Protein AF-A0A1F3NWX9-F1 (afdb_monomer_lite)

pLDDT: mean 88.97, std 7.41, range [53.16, 95.88]

Structure (mmCIF, N/CA/C/O backbone):
data_AF-A0A1F3NWX9-F1
#
_entry.id   AF-A0A1F3NWX9-F1
#
loop_
_atom_site.group_PDB
_atom_site.id
_atom_site.type_symbol
_atom_site.label_atom_id
_atom_site.label_alt_id
_atom_site.label_comp_id
_atom_site.label_asym_id
_atom_site.label_entity_id
_atom_site.label_seq_id
_atom_site.pdbx_PDB_ins_code
_atom_site.Cartn_x
_atom_site.Cartn_y
_atom_site.Cartn_z
_atom_site.occupancy
_atom_site.B_iso_or_equiv
_atom_site.auth_seq_id
_atom_site.auth_comp_id
_atom_site.auth_asym_id
_atom_site.auth_atom_id
_atom_site.pdbx_PDB_model_num
ATOM 1 N N . MET A 1 1 ? 23.360 -1.579 -36.727 1.00 53.16 1 MET A N 1
ATOM 2 C CA . MET A 1 1 ? 23.384 -1.695 -35.254 1.00 53.16 1 MET A CA 1
ATOM 3 C C . MET A 1 1 ? 22.476 -0.607 -34.716 1.00 53.16 1 MET A C 1
ATOM 5 O O . MET A 1 1 ? 22.684 0.543 -35.078 1.00 53.16 1 MET A O 1
ATOM 9 N N . ASN A 1 2 ? 21.438 -0.965 -33.961 1.00 71.31 2 ASN A N 1
ATOM 10 C CA . ASN A 1 2 ? 20.480 0.003 -33.426 1.00 71.31 2 ASN A CA 1
ATOM 11 C C . ASN A 1 2 ? 21.007 0.511 -32.085 1.00 71.31 2 ASN A C 1
ATOM 13 O O . ASN A 1 2 ? 21.040 -0.239 -31.113 1.00 71.31 2 ASN A O 1
ATOM 17 N N . TYR A 1 3 ? 21.467 1.758 -32.060 1.00 83.06 3 TYR A N 1
ATOM 18 C CA . TYR A 1 3 ? 21.840 2.435 -30.823 1.00 83.06 3 TYR A CA 1
ATOM 19 C C . TYR A 1 3 ? 20.576 2.904 -30.102 1.00 83.06 3 TYR A C 1
ATOM 21 O O . TYR A 1 3 ? 19.614 3.328 -30.747 1.00 83.06 3 TYR A O 1
ATOM 29 N N . LEU A 1 4 ? 20.584 2.834 -28.771 1.00 85.81 4 LEU A N 1
ATOM 30 C CA . LEU A 1 4 ? 19.545 3.455 -27.955 1.00 85.81 4 LEU A CA 1
ATOM 31 C C . LEU A 1 4 ? 19.594 4.970 -28.176 1.00 85.81 4 LEU A C 1
ATOM 33 O O . LEU A 1 4 ? 20.675 5.564 -28.168 1.00 85.81 4 LEU A O 1
ATOM 37 N N . GLN A 1 5 ? 18.437 5.582 -28.417 1.00 86.00 5 GLN A N 1
ATOM 38 C CA . GLN A 1 5 ? 18.368 7.028 -28.581 1.00 86.00 5 GLN A CA 1
ATOM 39 C C . GLN A 1 5 ? 18.403 7.715 -27.211 1.00 86.00 5 GLN A C 1
ATOM 41 O O . GLN A 1 5 ? 17.772 7.223 -26.277 1.00 86.00 5 GLN A O 1
ATOM 46 N N . PRO A 1 6 ? 19.144 8.825 -27.072 1.00 86.19 6 PRO A N 1
ATOM 47 C CA . PRO A 1 6 ? 19.202 9.567 -25.823 1.00 86.19 6 PRO A CA 1
ATOM 48 C C . PRO A 1 6 ? 17.877 10.286 -25.558 1.00 86.19 6 PRO A C 1
ATOM 50 O O . PRO A 1 6 ? 17.262 10.836 -26.473 1.00 86.19 6 PRO A O 1
ATOM 53 N N . GLU A 1 7 ? 17.472 10.336 -24.293 1.00 89.38 7 GLU A N 1
ATOM 54 C CA . GLU A 1 7 ? 16.328 11.140 -23.864 1.00 89.38 7 GLU A CA 1
ATOM 55 C C . GLU A 1 7 ? 16.679 12.637 -23.810 1.00 89.38 7 GLU A C 1
ATOM 57 O O . GLU A 1 7 ? 17.835 13.038 -23.622 1.00 89.38 7 GLU A O 1
ATOM 62 N N . ASN A 1 8 ? 15.672 13.494 -23.999 1.00 92.50 8 ASN A N 1
ATOM 63 C CA . ASN A 1 8 ? 15.859 14.942 -24.007 1.00 92.50 8 ASN A CA 1
ATOM 64 C C . ASN A 1 8 ? 16.100 15.467 -22.581 1.00 92.50 8 ASN A C 1
ATOM 66 O O . ASN A 1 8 ? 15.228 15.411 -21.723 1.00 92.50 8 ASN A O 1
ATOM 70 N N . ARG A 1 9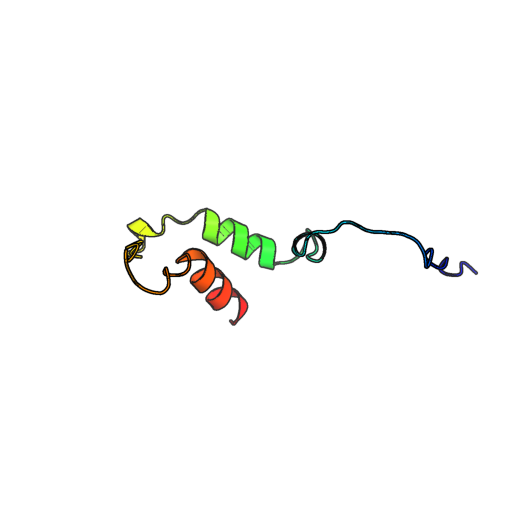 ? 17.270 16.075 -22.352 1.00 90.12 9 ARG A N 1
ATOM 71 C CA . ARG A 1 9 ? 17.693 16.599 -21.039 1.00 90.12 9 ARG A CA 1
ATOM 72 C C . ARG A 1 9 ? 16.835 17.742 -20.478 1.00 90.12 9 ARG A C 1
ATOM 74 O O . ARG A 1 9 ? 16.978 18.059 -19.303 1.00 90.12 9 ARG A O 1
ATOM 81 N N . ASN A 1 10 ? 16.006 18.381 -21.303 1.00 93.94 10 ASN A N 1
ATOM 82 C CA . ASN A 1 10 ? 15.093 19.459 -20.901 1.00 93.94 10 ASN A CA 1
ATOM 83 C C . ASN A 1 10 ? 13.625 19.003 -20.866 1.00 93.94 10 ASN A C 1
ATOM 85 O O . ASN A 1 10 ? 12.726 19.835 -20.745 1.00 93.94 10 ASN A O 1
ATOM 89 N N . GLN A 1 11 ? 13.364 17.706 -21.038 1.00 91.81 11 GLN A N 1
ATOM 90 C CA . GLN A 1 11 ? 12.016 17.162 -20.991 1.00 91.81 11 GLN A CA 1
ATOM 91 C C . GLN A 1 11 ? 11.526 17.098 -19.545 1.00 91.81 11 GLN A C 1
ATOM 93 O O . GLN A 1 11 ? 12.214 16.589 -18.665 1.00 91.81 11 GLN A O 1
ATOM 98 N N . MET A 1 12 ? 10.324 17.620 -19.313 1.00 92.50 12 MET A N 1
ATOM 99 C CA . MET A 1 12 ? 9.589 17.362 -18.080 1.00 92.50 12 MET A CA 1
ATOM 100 C C . MET A 1 12 ? 8.765 16.092 -18.263 1.00 92.50 12 MET A C 1
ATOM 102 O O . MET A 1 12 ? 8.142 15.900 -19.309 1.00 92.50 12 MET A O 1
ATOM 106 N N . GLU A 1 13 ? 8.735 15.259 -17.233 1.00 88.25 13 GLU A N 1
ATOM 107 C CA . GLU A 1 13 ? 7.893 14.072 -17.160 1.00 88.25 13 GLU A CA 1
ATOM 108 C C . GLU A 1 13 ? 6.993 14.170 -15.926 1.00 88.25 13 GLU A C 1
ATOM 110 O O . GLU A 1 13 ? 7.402 14.683 -14.883 1.00 88.25 13 GLU A O 1
ATOM 115 N N . MET A 1 14 ? 5.756 13.691 -16.055 1.00 91.94 14 MET A N 1
ATOM 116 C CA . MET A 1 14 ? 4.817 13.569 -14.948 1.00 91.94 14 MET A CA 1
ATOM 117 C C . MET A 1 14 ? 4.443 12.098 -14.804 1.00 91.94 14 MET A C 1
ATOM 119 O O . MET A 1 14 ? 3.715 11.560 -15.635 1.00 91.94 14 MET A O 1
ATOM 123 N N . SER A 1 15 ? 4.947 11.458 -13.755 1.00 90.62 15 SER A N 1
ATOM 124 C CA . SER A 1 15 ? 4.673 10.057 -13.446 1.00 90.62 15 SER A CA 1
ATOM 125 C C . SER A 1 15 ? 4.210 9.905 -11.999 1.00 90.62 15 SER A C 1
ATOM 127 O O . SER A 1 15 ? 4.486 10.745 -11.137 1.00 90.62 15 SER A O 1
ATOM 129 N N . SER A 1 16 ? 3.454 8.842 -11.731 1.00 92.62 16 SER A N 1
ATOM 130 C CA . SER A 1 16 ? 3.153 8.412 -10.366 1.00 92.62 16 SER A CA 1
ATOM 131 C C . SER A 1 16 ? 4.150 7.333 -9.949 1.00 92.62 16 SER A C 1
ATOM 133 O O . SER A 1 16 ? 4.701 6.626 -10.791 1.00 92.62 16 SER A O 1
ATOM 135 N N . MET A 1 17 ? 4.354 7.153 -8.643 1.00 89.75 17 MET A N 1
ATOM 136 C CA . MET A 1 17 ? 5.143 6.017 -8.147 1.00 89.75 17 MET A CA 1
ATOM 137 C C . MET A 1 17 ? 4.561 4.673 -8.611 1.00 89.75 17 MET A C 1
ATOM 139 O O . MET A 1 17 ? 5.310 3.736 -8.857 1.00 89.75 17 MET A O 1
ATOM 143 N N . ASP A 1 18 ? 3.242 4.604 -8.802 1.00 90.38 18 ASP A N 1
ATOM 144 C CA . ASP A 1 18 ? 2.559 3.410 -9.299 1.00 90.38 18 ASP A CA 1
ATOM 145 C C . ASP A 1 18 ? 2.921 3.071 -10.756 1.00 90.38 18 ASP A C 1
ATOM 147 O O . ASP A 1 18 ? 3.034 1.899 -11.103 1.00 90.38 18 ASP A O 1
ATOM 151 N N . MET A 1 19 ? 3.200 4.075 -11.600 1.00 92.06 19 MET A N 1
ATOM 152 C CA . MET A 1 19 ? 3.660 3.852 -12.982 1.00 92.06 19 MET A CA 1
ATOM 153 C C . MET A 1 19 ? 5.034 3.179 -13.055 1.00 92.06 19 MET A C 1
ATOM 155 O O . MET A 1 19 ? 5.375 2.596 -14.081 1.00 92.06 19 MET A O 1
ATOM 159 N N . LEU A 1 20 ? 5.821 3.244 -11.979 1.00 90.88 20 LEU A N 1
ATOM 160 C CA . LEU A 1 20 ? 7.116 2.568 -11.896 1.00 90.88 20 LEU A CA 1
ATOM 161 C C . LEU A 1 20 ? 6.966 1.065 -11.612 1.00 90.88 20 LEU A C 1
ATOM 163 O O . LEU A 1 20 ? 7.930 0.314 -11.762 1.00 90.88 20 LEU A O 1
ATOM 167 N N . VAL A 1 21 ? 5.774 0.614 -11.210 1.00 91.69 21 VAL A N 1
ATOM 168 C CA . VAL A 1 21 ? 5.475 -0.791 -10.931 1.00 91.69 21 VAL A CA 1
ATOM 169 C C . VAL A 1 21 ? 4.877 -1.436 -12.178 1.00 91.69 21 VAL A C 1
ATOM 171 O O . VAL A 1 21 ? 3.787 -1.068 -12.621 1.00 91.69 21 VAL A O 1
ATOM 174 N N . SER A 1 22 ? 5.580 -2.438 -12.714 1.00 94.12 22 SER A N 1
ATOM 175 C CA . SER A 1 22 ? 5.128 -3.224 -13.871 1.00 94.12 22 SER A CA 1
ATOM 176 C C . SER A 1 22 ? 3.702 -3.756 -13.686 1.00 94.12 22 SER A C 1
ATOM 178 O O . SER A 1 22 ? 3.321 -4.174 -12.589 1.00 94.12 22 SER A O 1
A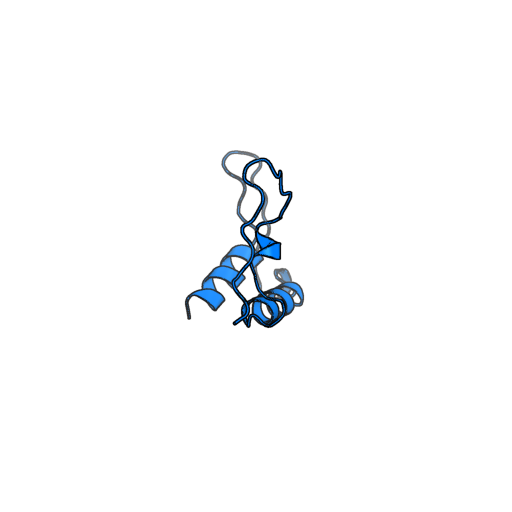TOM 180 N N . SER A 1 23 ? 2.929 -3.799 -14.775 1.00 92.94 23 SER A N 1
ATOM 181 C CA . SER A 1 23 ? 1.592 -4.407 -14.793 1.00 92.94 23 SER A CA 1
ATOM 182 C C . SER A 1 23 ? 1.616 -5.893 -14.436 1.00 92.94 23 SER A C 1
ATOM 184 O O . SER A 1 23 ? 0.670 -6.385 -13.833 1.00 92.94 23 SER A O 1
ATOM 186 N N . ASP A 1 24 ? 2.712 -6.581 -14.763 1.00 94.06 24 ASP A N 1
ATOM 187 C CA . ASP A 1 24 ? 2.886 -8.020 -14.525 1.00 94.06 24 ASP A CA 1
ATOM 188 C C . ASP A 1 24 ? 3.557 -8.315 -13.175 1.00 94.06 24 ASP A C 1
ATOM 190 O O . ASP A 1 24 ? 3.953 -9.447 -12.898 1.00 94.06 24 ASP A O 1
ATOM 194 N N . SER A 1 25 ? 3.744 -7.296 -12.331 1.00 92.56 25 SER A N 1
ATOM 195 C CA . SER A 1 25 ? 4.340 -7.489 -11.015 1.00 92.56 25 SER A CA 1
ATOM 196 C C . SER A 1 25 ? 3.387 -8.248 -10.091 1.00 92.56 25 SER A C 1
ATOM 198 O O . SER A 1 25 ? 2.214 -7.899 -9.965 1.00 92.56 25 SER A O 1
ATOM 200 N N . GLU A 1 26 ? 3.909 -9.247 -9.380 1.00 90.81 26 GLU A N 1
ATOM 201 C CA . GLU A 1 26 ? 3.162 -10.032 -8.388 1.00 90.81 26 GLU A CA 1
ATOM 202 C C . GLU A 1 26 ? 2.535 -9.172 -7.281 1.00 90.81 26 GLU A C 1
ATOM 204 O O . GLU A 1 26 ? 1.488 -9.523 -6.737 1.00 90.81 26 GLU A O 1
ATOM 209 N N . VAL A 1 27 ? 3.106 -7.993 -7.011 1.00 91.88 27 VAL A N 1
ATOM 210 C CA . VAL A 1 27 ? 2.565 -7.047 -6.029 1.00 91.88 27 VAL A CA 1
ATOM 211 C C . VAL A 1 27 ? 1.154 -6.578 -6.387 1.00 91.88 27 VAL A C 1
ATOM 213 O O . VAL A 1 27 ? 0.345 -6.335 -5.500 1.00 91.88 27 VAL A O 1
ATOM 216 N N . ARG A 1 28 ? 0.807 -6.554 -7.681 1.00 93.56 28 ARG A N 1
ATOM 217 C CA . ARG A 1 28 ? -0.545 -6.225 -8.154 1.00 93.56 28 ARG A CA 1
ATOM 218 C C . ARG A 1 28 ? -1.574 -7.263 -7.699 1.00 93.56 28 ARG A C 1
ATOM 220 O O . ARG A 1 28 ? -2.722 -6.914 -7.442 1.00 93.56 28 ARG A O 1
ATOM 227 N N . VAL A 1 29 ? -1.167 -8.530 -7.574 1.00 94.12 29 VAL A N 1
ATOM 228 C CA . VAL A 1 29 ? -2.023 -9.605 -7.048 1.00 94.12 29 VAL A CA 1
ATOM 229 C C . VAL A 1 29 ? -2.247 -9.417 -5.552 1.00 94.12 29 VAL A C 1
ATOM 231 O O . VAL A 1 29 ? -3.372 -9.577 -5.089 1.00 94.12 29 VAL A O 1
ATOM 234 N N . VAL A 1 30 ? -1.203 -9.041 -4.808 1.00 93.75 30 VAL A N 1
ATOM 235 C CA . VAL A 1 30 ? -1.309 -8.722 -3.375 1.00 93.75 30 VAL A CA 1
ATOM 236 C C . VAL A 1 30 ? -2.234 -7.526 -3.160 1.00 93.75 30 VAL A C 1
ATOM 238 O O . VAL A 1 30 ? -3.123 -7.601 -2.316 1.00 93.75 30 VAL A O 1
ATOM 241 N N . ASP A 1 31 ? -2.078 -6.459 -3.947 1.00 93.81 31 ASP A N 1
ATOM 242 C CA . ASP A 1 31 ? -2.952 -5.286 -3.887 1.00 93.81 31 ASP A CA 1
ATOM 243 C C . ASP A 1 31 ? -4.418 -5.663 -4.126 1.00 93.81 31 ASP A C 1
ATOM 245 O O . ASP A 1 31 ? -5.260 -5.389 -3.271 1.00 93.81 31 ASP A O 1
ATOM 249 N N . A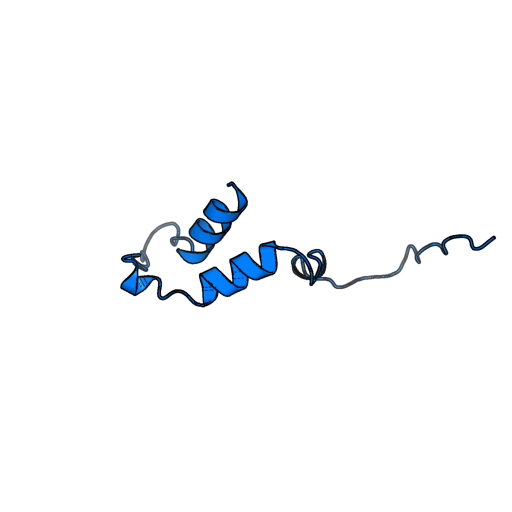LA A 1 32 ? -4.706 -6.369 -5.226 1.00 94.56 32 ALA A N 1
ATOM 250 C CA . ALA A 1 32 ? -6.061 -6.797 -5.565 1.00 94.56 32 ALA A CA 1
ATOM 251 C C . ALA A 1 32 ? -6.658 -7.760 -4.525 1.00 94.56 32 ALA A C 1
ATOM 253 O O . ALA A 1 32 ? -7.849 -7.696 -4.225 1.00 94.56 32 ALA A O 1
ATOM 254 N N . PHE A 1 33 ? -5.841 -8.656 -3.964 1.00 94.75 33 PHE A N 1
ATOM 255 C CA . PHE A 1 33 ? -6.265 -9.564 -2.904 1.00 94.75 33 PHE A CA 1
ATOM 256 C C . PHE A 1 33 ? -6.650 -8.796 -1.641 1.00 94.75 33 PHE A C 1
ATOM 258 O O . PHE A 1 33 ? -7.732 -9.021 -1.108 1.00 94.75 33 PHE A O 1
ATOM 265 N N . VAL A 1 34 ? -5.794 -7.883 -1.178 1.00 94.94 34 VAL A N 1
ATOM 266 C CA . VAL A 1 34 ? -6.039 -7.118 0.049 1.00 94.94 34 VAL A CA 1
ATOM 267 C C . VAL A 1 34 ? -7.247 -6.192 -0.101 1.00 94.94 34 VAL A C 1
ATOM 269 O O . VAL A 1 34 ? -8.049 -6.109 0.824 1.00 94.94 34 VAL A O 1
ATOM 272 N N . GLU A 1 35 ? -7.421 -5.560 -1.262 1.00 94.75 35 GLU A N 1
ATOM 273 C CA . GLU A 1 35 ? -8.575 -4.694 -1.559 1.00 94.75 35 GLU A CA 1
ATOM 274 C C . GLU A 1 35 ? -9.907 -5.455 -1.621 1.00 94.75 35 GLU A C 1
ATOM 276 O O . GLU A 1 35 ? -10.968 -4.873 -1.409 1.00 94.75 35 GLU A O 1
ATOM 281 N N . ALA A 1 36 ? -9.874 -6.763 -1.887 1.00 95.88 36 ALA A N 1
ATOM 282 C CA . ALA A 1 36 ? -11.066 -7.606 -1.883 1.00 95.88 36 ALA A CA 1
ATOM 283 C C . ALA A 1 36 ? -11.491 -8.067 -0.473 1.00 95.88 36 ALA A C 1
ATOM 285 O O . ALA A 1 36 ? -12.561 -8.665 -0.326 1.00 95.88 36 ALA A O 1
ATOM 286 N N . LEU A 1 37 ? -10.671 -7.840 0.559 1.00 94.56 37 LEU A N 1
ATOM 287 C CA . LEU A 1 37 ? -10.948 -8.290 1.922 1.00 94.56 37 LEU A CA 1
ATOM 288 C C . LEU A 1 37 ? -11.809 -7.288 2.693 1.00 94.56 37 LEU A C 1
ATOM 290 O O . LEU A 1 37 ? -11.556 -6.088 2.704 1.00 94.56 37 LEU A O 1
ATOM 294 N N . ASP A 1 38 ? -12.776 -7.805 3.450 1.00 93.00 38 ASP A N 1
ATOM 295 C CA . ASP A 1 38 ? -13.481 -7.006 4.449 1.00 93.00 38 ASP A CA 1
ATOM 296 C C . ASP A 1 38 ? -12.664 -6.960 5.747 1.00 93.00 38 ASP A C 1
ATOM 298 O O . ASP A 1 38 ? -12.690 -7.882 6.571 1.00 93.00 3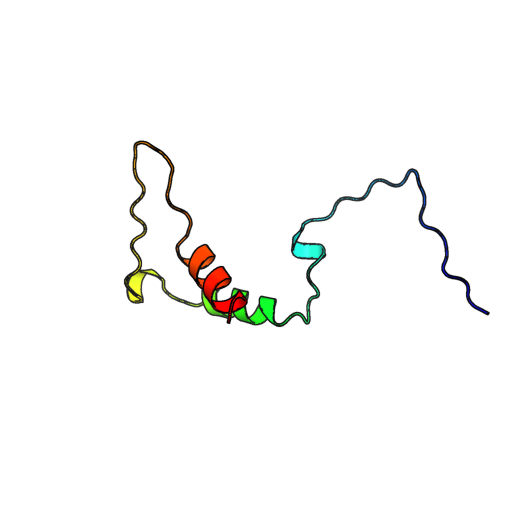8 ASP A O 1
ATOM 302 N N . MET A 1 39 ? -11.942 -5.856 5.937 1.00 91.62 39 MET A N 1
ATOM 303 C CA . MET A 1 39 ? -11.095 -5.635 7.111 1.00 91.62 39 MET A CA 1
ATOM 304 C C . MET A 1 39 ? -11.873 -5.698 8.430 1.00 91.62 39 MET A C 1
ATOM 306 O O . MET A 1 39 ? -11.344 -6.180 9.435 1.00 91.62 39 MET A O 1
ATOM 310 N N . LYS A 1 40 ? -13.148 -5.293 8.439 1.00 90.38 40 LYS A N 1
ATOM 311 C CA . LYS A 1 40 ? -13.989 -5.339 9.642 1.00 90.38 40 LYS A CA 1
ATOM 312 C C . LYS A 1 40 ? -14.370 -6.771 9.986 1.00 90.38 40 LYS A C 1
ATOM 314 O O . LYS A 1 40 ? -14.300 -7.146 11.155 1.00 90.38 40 LYS A O 1
ATOM 319 N N . GLN A 1 41 ? -14.711 -7.590 8.989 1.00 93.56 41 GLN A N 1
ATOM 320 C CA . GLN A 1 41 ? -14.976 -9.021 9.199 1.00 93.56 41 GLN A CA 1
ATOM 321 C C . GLN A 1 41 ? -13.732 -9.784 9.667 1.00 93.56 41 GLN A C 1
ATOM 323 O O . GLN A 1 41 ? -13.849 -10.725 10.450 1.00 93.56 41 GLN A O 1
ATOM 328 N N . LEU A 1 42 ? -12.543 -9.350 9.246 1.00 91.25 42 LEU A N 1
ATOM 329 C CA . LEU A 1 42 ? -11.266 -9.889 9.724 1.00 91.25 42 LEU A CA 1
ATOM 330 C C . LEU A 1 42 ? -10.898 -9.431 11.147 1.00 91.25 42 LEU A C 1
ATOM 332 O O . LEU A 1 42 ? -9.916 -9.912 11.711 1.00 91.25 42 LEU A O 1
ATOM 336 N N . GLY A 1 43 ? -11.684 -8.534 11.749 1.00 90.94 43 GLY A N 1
ATOM 337 C CA . GLY A 1 43 ? -11.494 -8.061 13.119 1.00 90.94 43 GLY A CA 1
ATOM 338 C C . GLY A 1 43 ? -10.564 -6.855 13.258 1.00 90.94 43 GLY A C 1
ATOM 339 O O . GLY A 1 43 ? -10.208 -6.502 14.386 1.00 90.94 43 GLY A O 1
ATOM 340 N N . PHE A 1 44 ? -10.181 -6.198 12.157 1.00 89.62 44 PHE A N 1
ATOM 341 C CA . PHE A 1 44 ? -9.465 -4.926 12.229 1.00 89.62 44 PHE A CA 1
ATOM 342 C C . PHE A 1 44 ? -10.396 -3.807 12.703 1.00 89.62 44 PHE A C 1
ATOM 344 O O . PHE A 1 44 ? -11.579 -3.754 12.361 1.00 89.62 44 PHE A O 1
ATOM 351 N N . ARG A 1 45 ? -9.843 -2.894 13.506 1.00 83.31 45 ARG A N 1
ATOM 352 C CA . ARG A 1 45 ? -10.552 -1.716 14.011 1.00 83.31 45 ARG A CA 1
ATOM 353 C C . ARG A 1 45 ? -10.066 -0.475 13.283 1.00 83.31 45 ARG A C 1
ATOM 355 O O . ARG A 1 45 ? -8.874 -0.189 13.273 1.00 83.31 45 ARG A O 1
ATOM 362 N N . GLU A 1 46 ? -11.004 0.278 12.733 1.00 77.19 46 GLU A N 1
ATOM 363 C CA . GLU A 1 46 ? -10.771 1.582 12.104 1.00 77.19 46 GLU A CA 1
ATOM 364 C C . GLU A 1 46 ? -11.204 2.693 13.067 1.00 77.19 46 GLU A C 1
ATOM 366 O O . GLU A 1 46 ? -12.079 3.505 12.772 1.00 77.19 46 GLU A O 1
ATOM 371 N N . GLU A 1 47 ? -10.652 2.683 14.280 1.00 80.81 47 GLU A N 1
ATOM 372 C CA . GLU A 1 47 ? -10.928 3.729 15.264 1.00 80.81 47 GLU A CA 1
ATOM 373 C C . GLU A 1 47 ? -10.048 4.943 14.964 1.00 80.81 47 GLU A C 1
ATOM 375 O O . GLU A 1 47 ? -8.835 4.928 15.178 1.00 80.81 47 GLU A O 1
ATOM 380 N N . LEU A 1 48 ? -10.665 6.003 14.444 1.00 83.56 48 LEU A N 1
ATOM 381 C CA . LEU A 1 48 ? -10.003 7.290 14.279 1.00 83.56 48 LEU A CA 1
ATOM 382 C C . LEU A 1 48 ? -9.897 7.973 15.645 1.00 83.56 48 LEU A C 1
ATOM 384 O O . LEU A 1 48 ? -10.891 8.151 16.346 1.00 83.56 48 LEU A O 1
ATOM 388 N N . VAL A 1 49 ? -8.679 8.356 16.015 1.00 84.25 49 VAL A N 1
ATOM 389 C CA . VAL A 1 49 ? -8.408 9.173 17.202 1.00 84.25 49 VAL A CA 1
ATOM 390 C C . VAL A 1 49 ? -8.583 10.651 16.858 1.00 84.25 49 VAL A C 1
ATOM 392 O O . VAL A 1 49 ? -8.072 11.101 15.834 1.00 84.25 49 VAL A O 1
ATOM 395 N N . GLU A 1 50 ? -9.287 11.400 17.715 1.00 84.56 50 GLU A N 1
ATOM 396 C CA . GLU A 1 50 ? -9.471 12.853 17.539 1.00 84.56 50 GLU A CA 1
ATOM 397 C C . GLU A 1 50 ? -8.189 13.649 17.807 1.00 84.56 50 GLU A C 1
ATOM 399 O O . GLU A 1 50 ? -7.973 14.697 17.206 1.00 84.56 50 GLU A O 1
ATOM 404 N N . GLU A 1 51 ? -7.318 13.132 18.673 1.00 90.06 51 GLU A N 1
ATOM 405 C CA . GLU A 1 51 ? -6.088 13.798 19.089 1.00 90.06 51 GLU A CA 1
ATOM 406 C C . GLU A 1 51 ? -4.866 12.923 18.794 1.00 90.06 51 GLU A C 1
ATOM 408 O O . GLU A 1 51 ? -4.877 11.703 18.977 1.00 90.06 51 GLU A O 1
ATOM 413 N N . GLY A 1 52 ? -3.771 13.560 18.379 1.00 87.12 52 GLY A N 1
ATOM 414 C CA . GLY A 1 52 ? -2.521 12.880 18.043 1.00 87.12 52 GLY A CA 1
ATOM 415 C C . GLY A 1 52 ? -2.431 12.432 16.582 1.00 87.12 52 GLY A C 1
ATOM 416 O O . GLY A 1 52 ? -3.044 13.012 15.688 1.00 87.12 52 GLY A O 1
ATOM 417 N N . ARG A 1 53 ? -1.573 11.440 16.308 1.00 86.56 53 ARG A N 1
ATOM 418 C CA . ARG A 1 53 ? -1.341 10.951 14.942 1.00 86.56 53 ARG A CA 1
ATOM 419 C C . ARG A 1 53 ? -2.464 9.984 14.544 1.00 86.56 53 ARG A C 1
ATOM 421 O O . ARG A 1 53 ? -2.610 8.967 15.223 1.00 86.56 53 ARG A O 1
ATOM 428 N N . PRO A 1 54 ? -3.174 10.224 13.427 1.00 88.44 54 PRO A N 1
ATOM 429 C CA . PRO A 1 54 ? -4.146 9.270 12.912 1.00 88.44 54 PRO A CA 1
ATOM 430 C C . PRO A 1 54 ? -3.505 7.902 12.631 1.00 88.44 54 PRO A C 1
ATOM 432 O O . PRO A 1 54 ? -2.340 7.847 12.210 1.00 88.44 54 PRO A O 1
ATOM 435 N N . PRO A 1 55 ? -4.238 6.796 12.840 1.00 88.25 55 PRO A N 1
ATOM 436 C CA . PRO A 1 55 ? -3.749 5.473 12.487 1.00 88.25 55 PRO A CA 1
ATOM 437 C C . PRO A 1 55 ? -3.581 5.351 10.968 1.00 88.25 55 PRO A C 1
ATOM 439 O O . PRO A 1 55 ? -4.254 6.025 10.188 1.00 88.25 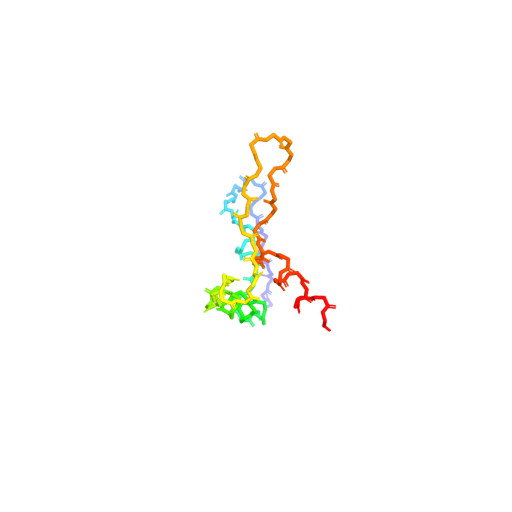55 PRO A O 1
ATOM 442 N N . PHE A 1 56 ? -2.681 4.469 10.539 1.00 89.56 56 PHE A N 1
ATOM 443 C CA . PHE A 1 56 ? -2.627 4.062 9.136 1.00 89.56 56 PHE A CA 1
ATOM 444 C C . PHE A 1 56 ? -3.794 3.131 8.804 1.00 89.56 56 PHE A C 1
ATOM 446 O O . PHE A 1 56 ? -4.346 2.475 9.689 1.00 89.56 56 PHE A O 1
ATOM 453 N N . HIS A 1 57 ? -4.122 3.031 7.516 1.00 90.81 57 HIS A N 1
ATOM 454 C CA . HIS A 1 57 ? -5.132 2.089 7.054 1.00 90.81 57 HIS A CA 1
ATOM 455 C C . HIS A 1 57 ? -4.679 0.640 7.326 1.00 90.81 57 HIS A C 1
ATOM 457 O O . HIS A 1 57 ? -3.527 0.309 7.014 1.00 90.81 57 HIS A O 1
ATOM 463 N N . PRO A 1 58 ? -5.541 -0.242 7.870 1.00 91.88 58 PRO A N 1
ATOM 464 C CA . PRO A 1 58 ? -5.184 -1.637 8.148 1.00 91.88 58 PRO A CA 1
ATOM 465 C C . PRO A 1 58 ? -4.639 -2.383 6.923 1.00 91.88 58 PRO A C 1
ATOM 467 O O . PRO A 1 58 ? -3.657 -3.120 7.026 1.00 91.88 58 PRO A O 1
ATOM 470 N N . GLU A 1 59 ? -5.212 -2.116 5.746 1.00 93.94 59 GLU A N 1
ATOM 471 C CA . GLU A 1 59 ? -4.755 -2.667 4.463 1.00 93.94 59 GLU A CA 1
ATOM 472 C C . GLU A 1 59 ? -3.283 -2.372 4.180 1.00 93.94 59 GLU A C 1
ATOM 474 O O . GLU A 1 59 ? -2.574 -3.232 3.667 1.00 93.94 59 GLU A O 1
ATOM 479 N N . THR A 1 60 ? -2.794 -1.177 4.530 1.00 92.19 60 THR A N 1
ATOM 480 C CA . THR A 1 60 ? -1.399 -0.797 4.286 1.00 92.19 60 THR A CA 1
ATOM 481 C C . THR A 1 60 ? -0.449 -1.728 5.028 1.00 92.19 60 THR A C 1
ATOM 483 O O . THR A 1 60 ? 0.529 -2.199 4.453 1.00 92.19 60 THR A O 1
ATOM 486 N N . PHE A 1 61 ? -0.744 -2.038 6.290 1.00 90.81 61 PHE A N 1
ATOM 487 C CA . PHE A 1 61 ? 0.080 -2.963 7.062 1.00 90.81 61 PHE A CA 1
ATOM 488 C C . PHE A 1 61 ? -0.034 -4.399 6.562 1.00 90.81 61 PHE A C 1
ATOM 490 O O . PHE A 1 61 ? 0.973 -5.102 6.549 1.00 90.81 61 PHE A O 1
ATOM 497 N N . LEU 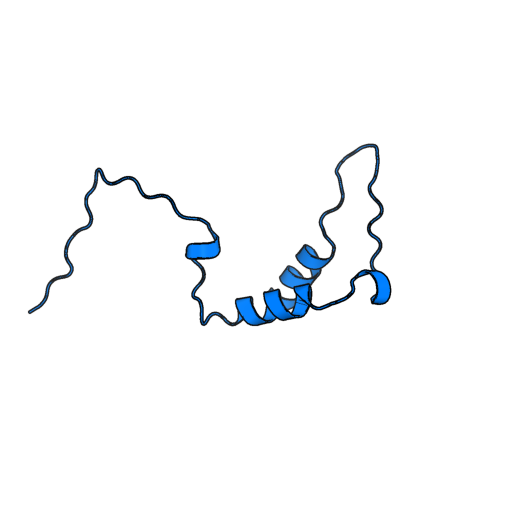A 1 62 ? -1.217 -4.828 6.115 1.00 92.75 62 LEU A N 1
ATOM 498 C CA . LEU A 1 62 ? -1.389 -6.164 5.549 1.00 92.75 62 LEU A CA 1
ATOM 499 C C . LEU A 1 62 ? -0.617 -6.327 4.231 1.00 92.75 62 LEU A C 1
ATOM 501 O O . LEU A 1 62 ? 0.087 -7.319 4.065 1.00 92.75 62 LEU A O 1
ATOM 505 N N . LYS A 1 63 ? -0.673 -5.329 3.338 1.00 93.00 63 LYS A N 1
ATOM 506 C CA . LYS A 1 63 ? 0.131 -5.286 2.105 1.00 93.00 63 LYS A CA 1
ATOM 507 C C . LYS A 1 63 ? 1.625 -5.374 2.432 1.00 93.00 63 LYS A C 1
ATOM 509 O O . LYS A 1 63 ? 2.317 -6.234 1.902 1.00 93.00 63 LYS A O 1
ATOM 514 N N . LEU A 1 64 ? 2.112 -4.562 3.378 1.00 91.62 64 LEU A N 1
ATOM 515 C CA . LEU A 1 64 ? 3.513 -4.599 3.823 1.00 91.62 64 LEU A CA 1
ATOM 516 C C . LEU A 1 64 ? 3.922 -5.947 4.430 1.00 91.62 64 LEU A C 1
ATOM 518 O O . LEU A 1 64 ? 5.037 -6.404 4.193 1.00 91.62 64 LEU A O 1
ATOM 522 N N . TYR A 1 65 ? 3.037 -6.576 5.205 1.00 91.50 65 TYR A N 1
ATOM 523 C CA . TYR A 1 65 ? 3.285 -7.895 5.781 1.00 91.50 65 TYR A CA 1
ATOM 524 C C . TYR A 1 65 ? 3.456 -8.959 4.690 1.00 91.50 65 TYR A C 1
ATOM 526 O O . TYR A 1 65 ? 4.411 -9.725 4.744 1.00 91.50 65 TYR A O 1
ATOM 534 N N . LEU A 1 66 ? 2.578 -8.959 3.683 1.00 91.81 66 LEU A N 1
ATOM 535 C CA . LEU A 1 66 ? 2.616 -9.901 2.560 1.00 91.81 66 LEU A CA 1
ATOM 536 C C . LEU A 1 66 ? 3.783 -9.645 1.594 1.00 91.81 66 LEU A C 1
ATOM 538 O O . LEU A 1 66 ? 4.261 -10.577 0.962 1.00 91.81 66 LEU A O 1
ATOM 542 N N . TYR A 1 67 ? 4.269 -8.406 1.486 1.00 86.44 67 TYR A N 1
ATOM 543 C CA . TYR A 1 67 ? 5.468 -8.092 0.698 1.00 86.44 67 TYR A CA 1
ATOM 544 C C . TYR A 1 67 ? 6.774 -8.544 1.355 1.00 86.44 67 TYR A C 1
ATOM 546 O O . TYR A 1 67 ? 7.780 -8.700 0.669 1.00 86.44 67 TYR A O 1
ATOM 554 N N . GLY A 1 68 ? 6.791 -8.681 2.683 1.00 74.81 68 GLY A N 1
ATOM 555 C CA . GLY A 1 68 ? 7.987 -9.039 3.447 1.00 74.81 68 GLY A CA 1
ATOM 556 C C . GLY A 1 68 ? 8.197 -10.542 3.647 1.00 74.81 68 GLY A C 1
ATOM 557 O O . GLY A 1 68 ? 9.202 -10.920 4.252 1.00 74.81 68 GLY A O 1
ATOM 558 N N . THR A 1 69 ? 7.253 -11.372 3.203 1.00 58.22 69 THR A N 1
ATOM 559 C CA . THR A 1 69 ? 7.306 -12.843 3.256 1.00 58.22 69 THR A CA 1
ATOM 560 C C . THR A 1 69 ? 7.826 -13.424 1.957 1.00 58.22 69 THR A C 1
ATOM 562 O O . THR A 1 69 ? 8.692 -14.323 2.036 1.00 58.22 69 THR A O 1
#

Sequence (69 aa):
MNYLQPENRNQMEMSSMDMLVSSDSEVRVVDAFVEALDMKQLGFREELVEEGRPPFHPETFLKLYLYGT

Secondary structure (DSSP, 8-state):
--PPPPPPTT------GGGGS-TT-THHHHHHHHHTS-TTTTT------SSSSPPPPHHHHHHHHHHT-

Radius of gyration: 19.21 Å; chains: 1; bounding box: 38×32×54 Å

Foldseek 3Di:
DDDDDDDDPPDDDDDDPVVVDDPPDCLVVLVVVLVPDDCVVVPDDLDADPDDDGDDDPSVVSSVVVVVD